Protein AF-A0A1G2DW75-F1 (afdb_monomer_lite)

Structure (mmCIF, N/CA/C/O backbone):
data_AF-A0A1G2DW75-F1
#
_entry.id   AF-A0A1G2DW75-F1
#
loop_
_atom_site.group_PDB
_atom_site.id
_atom_site.type_symbol
_atom_site.label_atom_id
_atom_site.label_alt_id
_atom_site.label_comp_id
_atom_site.label_asym_id
_atom_site.label_entity_id
_atom_site.label_seq_id
_atom_site.pdbx_PDB_ins_code
_atom_site.Cartn_x
_atom_site.Cartn_y
_atom_site.Cartn_z
_atom_site.occupancy
_atom_site.B_iso_or_equiv
_atom_site.auth_seq_id
_atom_site.auth_comp_id
_atom_site.auth_asym_id
_atom_site.auth_atom_id
_atom_site.pdbx_PDB_model_num
ATOM 1 N N . MET A 1 1 ? -30.061 -14.508 18.163 1.00 45.91 1 MET A N 1
ATOM 2 C CA . MET A 1 1 ? -30.793 -14.080 16.946 1.00 45.91 1 MET A CA 1
ATOM 3 C C . MET A 1 1 ? -30.310 -12.732 16.392 1.00 45.91 1 MET A C 1
ATOM 5 O O . MET A 1 1 ? -29.901 -12.692 15.244 1.00 45.91 1 MET A O 1
ATOM 9 N N . ARG A 1 2 ? -30.209 -11.656 17.190 1.00 53.06 2 ARG A N 1
ATOM 10 C CA . ARG A 1 2 ? -29.752 -10.322 16.721 1.00 53.06 2 ARG A CA 1
ATOM 11 C C . ARG A 1 2 ? -28.312 -10.261 16.162 1.00 53.06 2 ARG A C 1
ATOM 13 O O . ARG A 1 2 ? -28.041 -9.505 15.241 1.00 53.06 2 ARG A O 1
ATOM 20 N N . LYS A 1 3 ? -27.403 -11.093 16.691 1.00 50.00 3 LYS A N 1
ATOM 21 C CA . LYS A 1 3 ? -26.018 -11.236 16.192 1.00 50.00 3 LYS A CA 1
ATOM 22 C C . LYS A 1 3 ? -25.940 -11.964 14.844 1.00 50.00 3 LYS A C 1
ATOM 24 O O . LYS A 1 3 ? -25.058 -11.664 14.057 1.00 50.00 3 LYS A O 1
ATOM 29 N N . LEU A 1 4 ? -26.881 -12.877 14.579 1.00 59.84 4 LEU A N 1
ATOM 30 C CA . LEU A 1 4 ? -26.936 -13.641 13.330 1.00 59.84 4 LEU A CA 1
ATOM 31 C C . LEU A 1 4 ? -27.356 -12.733 12.163 1.00 59.84 4 LEU A C 1
ATOM 33 O O . LEU A 1 4 ? -26.739 -12.767 11.108 1.00 59.84 4 LEU A O 1
ATOM 37 N N . LEU A 1 5 ? -28.335 -11.851 12.400 1.00 65.25 5 LEU A N 1
ATOM 38 C CA . LEU A 1 5 ? -28.795 -10.857 11.422 1.00 65.25 5 LEU A CA 1
ATOM 39 C C . LEU A 1 5 ? -27.706 -9.848 11.028 1.00 65.25 5 LEU A C 1
ATOM 41 O O . LEU A 1 5 ? -27.586 -9.517 9.855 1.00 65.25 5 LEU A O 1
ATOM 45 N N . LEU A 1 6 ? -26.881 -9.398 11.982 1.00 66.31 6 LEU A N 1
ATOM 46 C CA . LEU A 1 6 ? -25.761 -8.494 11.690 1.00 66.31 6 LEU A CA 1
ATOM 47 C C . LEU A 1 6 ? -24.651 -9.175 10.882 1.00 66.31 6 LEU A C 1
ATOM 49 O O . LEU A 1 6 ? -24.108 -8.554 9.978 1.00 66.31 6 LEU A O 1
ATOM 53 N N . ILE A 1 7 ? -24.345 -10.444 11.171 1.00 71.50 7 ILE A N 1
ATOM 54 C CA . ILE A 1 7 ? -23.342 -11.217 10.420 1.00 71.50 7 ILE A CA 1
ATOM 55 C C . ILE A 1 7 ? -23.826 -11.478 8.987 1.00 71.50 7 ILE A C 1
ATOM 57 O O . ILE A 1 7 ? -23.048 -11.325 8.051 1.00 71.50 7 ILE A O 1
ATOM 61 N N . ILE A 1 8 ? -25.114 -11.789 8.806 1.00 74.88 8 ILE A N 1
ATOM 62 C CA . ILE A 1 8 ? -25.737 -11.971 7.485 1.00 74.88 8 ILE A CA 1
ATOM 63 C C . ILE A 1 8 ? -25.728 -10.660 6.688 1.00 74.88 8 ILE A C 1
ATOM 65 O O . ILE A 1 8 ? -25.383 -10.666 5.513 1.00 74.88 8 ILE A O 1
ATOM 69 N N . PHE A 1 9 ? -26.031 -9.522 7.319 1.00 75.12 9 PHE A N 1
ATOM 70 C CA . PHE A 1 9 ? -26.004 -8.215 6.656 1.00 75.12 9 PHE A CA 1
ATOM 71 C C . PHE A 1 9 ? -24.584 -7.793 6.238 1.00 75.12 9 PHE A C 1
ATOM 73 O O . PHE A 1 9 ? -24.387 -7.299 5.131 1.00 75.12 9 PHE A O 1
ATOM 80 N N . LEU A 1 10 ? -23.576 -8.054 7.081 1.00 67.44 10 LEU A N 1
ATOM 81 C CA . LEU A 1 10 ? -22.166 -7.794 6.760 1.00 67.44 10 LEU A CA 1
ATOM 82 C C . LEU A 1 10 ? -21.645 -8.722 5.651 1.00 67.44 10 LEU A C 1
ATOM 84 O O . LEU A 1 10 ? -20.900 -8.279 4.783 1.00 67.44 10 LEU A O 1
ATOM 88 N N . SER A 1 11 ? -22.081 -9.984 5.648 1.00 69.81 11 SER A N 1
ATOM 89 C CA . SER A 1 11 ? -21.809 -10.956 4.582 1.00 69.81 11 SER A CA 1
ATOM 90 C C . SER A 1 11 ? -22.472 -10.566 3.258 1.00 69.81 11 SER A C 1
ATOM 92 O O . SER A 1 11 ? -21.835 -10.685 2.215 1.00 69.81 11 SER A O 1
ATOM 94 N N . LEU A 1 12 ? -23.708 -10.062 3.281 1.00 66.38 12 LEU A N 1
ATOM 95 C CA . LEU A 1 12 ? -24.425 -9.595 2.090 1.00 66.38 12 LEU A CA 1
ATOM 96 C C . LEU A 1 12 ? -23.789 -8.332 1.498 1.00 66.38 12 LEU A C 1
ATOM 98 O O . LEU A 1 12 ? -23.673 -8.238 0.278 1.00 66.38 12 LEU A O 1
ATOM 102 N N . LEU A 1 13 ? -23.323 -7.394 2.330 1.00 66.25 13 LEU A N 1
ATOM 103 C CA . LEU A 1 13 ? -22.548 -6.233 1.871 1.00 66.25 13 LEU A CA 1
ATOM 104 C C . LEU A 1 13 ? -21.222 -6.658 1.231 1.00 66.25 13 LEU A C 1
ATOM 106 O O . LEU A 1 13 ? -20.849 -6.142 0.183 1.00 66.25 13 LEU A O 1
ATOM 110 N N . PHE A 1 14 ? -20.551 -7.653 1.812 1.00 65.88 14 PHE A N 1
ATOM 111 C CA . PHE A 1 14 ? -19.324 -8.225 1.260 1.00 65.88 14 PHE A CA 1
ATOM 112 C C . PHE A 1 14 ? -19.564 -8.911 -0.100 1.00 65.88 14 PHE A C 1
ATOM 114 O O . PHE A 1 14 ? -18.785 -8.722 -1.030 1.00 65.88 14 PHE A O 1
ATOM 121 N N . PHE A 1 15 ? -20.679 -9.637 -0.254 1.00 64.38 15 PHE A N 1
ATOM 122 C CA . PHE A 1 15 ? -21.064 -10.314 -1.503 1.00 64.38 15 PHE A CA 1
ATOM 123 C C . PHE A 1 15 ? -21.485 -9.334 -2.617 1.00 64.38 15 PHE A C 1
ATOM 125 O O . PHE A 1 15 ? -21.200 -9.563 -3.794 1.00 64.38 15 PHE A O 1
ATOM 132 N N . ASN A 1 16 ? -22.125 -8.215 -2.255 1.00 57.78 16 ASN A N 1
ATOM 133 C CA . ASN A 1 16 ? -22.496 -7.155 -3.200 1.00 57.78 16 ASN A CA 1
ATOM 134 C C . ASN A 1 16 ? -21.269 -6.378 -3.701 1.00 57.78 16 ASN A C 1
ATOM 136 O O . ASN A 1 16 ? -21.156 -6.133 -4.901 1.00 57.78 16 ASN A O 1
ATOM 140 N N . SER A 1 17 ? -20.307 -6.072 -2.824 1.00 59.22 17 SER A N 1
ATOM 141 C CA . SER A 1 17 ? -19.029 -5.468 -3.230 1.00 59.22 17 SER A CA 1
ATOM 142 C C . SER A 1 17 ? -18.185 -6.410 -4.094 1.00 59.22 17 SER A C 1
ATOM 144 O O . SER A 1 17 ? -17.518 -5.957 -5.020 1.00 59.22 17 SER A O 1
ATOM 146 N N . PHE A 1 18 ? -18.246 -7.721 -3.835 1.00 58.47 18 PHE A N 1
ATOM 147 C CA . PHE A 1 18 ? -17.578 -8.730 -4.661 1.00 58.47 18 PHE A CA 1
ATOM 148 C C . PHE A 1 18 ? -18.178 -8.805 -6.073 1.00 58.47 18 PHE A C 1
ATOM 150 O O . PHE A 1 18 ? -17.444 -8.896 -7.051 1.00 58.47 18 PHE A O 1
ATOM 157 N N . SER A 1 19 ? -19.504 -8.691 -6.193 1.00 54.34 19 SER A N 1
ATOM 158 C CA . SER A 1 19 ? -20.203 -8.764 -7.485 1.00 54.34 19 SER A CA 1
ATOM 159 C C . SER A 1 19 ? -19.961 -7.530 -8.365 1.00 54.34 19 SER A C 1
ATOM 161 O O . SER A 1 19 ? -19.826 -7.663 -9.578 1.00 54.34 19 SER A O 1
ATOM 163 N N . GLY A 1 20 ? -19.846 -6.336 -7.771 1.00 57.41 20 GLY A N 1
ATOM 164 C CA . GLY A 1 20 ? -19.558 -5.100 -8.512 1.00 57.41 20 GLY A CA 1
ATOM 165 C C . GLY A 1 20 ? -18.134 -5.017 -9.080 1.00 57.41 20 GLY A C 1
ATOM 166 O O . GLY A 1 20 ? -17.916 -4.316 -10.063 1.00 57.41 20 GLY A O 1
ATOM 167 N N . LEU A 1 21 ? -17.172 -5.747 -8.500 1.00 49.34 21 LEU A N 1
ATOM 168 C CA . LEU A 1 21 ? -15.753 -5.687 -8.883 1.00 49.34 21 LEU A CA 1
ATOM 169 C C . LEU A 1 21 ? -15.352 -6.718 -9.957 1.00 49.34 21 LEU A C 1
ATOM 171 O O . LEU A 1 21 ? -14.274 -6.612 -10.537 1.00 49.34 21 LEU A O 1
ATOM 175 N N . VAL A 1 22 ? -16.205 -7.710 -10.241 1.00 48.94 22 VAL A N 1
ATOM 176 C CA . VAL A 1 22 ? -15.945 -8.753 -11.256 1.00 48.94 22 VAL A CA 1
ATOM 177 C C . VAL A 1 22 ? -16.168 -8.246 -12.690 1.00 48.94 22 VAL A C 1
ATOM 179 O O . VAL A 1 22 ? -15.621 -8.821 -13.623 1.00 48.94 22 VAL A O 1
ATOM 182 N N . LEU A 1 23 ? -16.906 -7.145 -12.886 1.00 41.19 23 LEU A N 1
ATOM 183 C CA . LEU A 1 23 ? -17.267 -6.634 -14.221 1.00 41.19 23 LEU A CA 1
ATOM 184 C C . LEU A 1 23 ? -16.295 -5.592 -14.810 1.00 41.19 23 LEU A C 1
ATOM 186 O O . LEU A 1 23 ? -16.581 -5.039 -15.866 1.00 41.19 23 LEU A O 1
ATOM 190 N N . ALA A 1 24 ? -15.157 -5.318 -14.168 1.00 44.06 24 ALA A N 1
ATOM 191 C CA . ALA A 1 24 ? -14.170 -4.348 -14.657 1.00 44.06 24 ALA A CA 1
ATOM 192 C C . ALA A 1 24 ? -12.791 -4.990 -14.877 1.00 44.06 24 ALA A C 1
ATOM 194 O O . ALA A 1 24 ? -11.783 -4.540 -14.335 1.00 44.06 24 ALA A O 1
ATOM 195 N N . GLN A 1 25 ? -12.743 -6.081 -15.638 1.00 41.97 25 GLN A N 1
ATOM 196 C CA . GLN A 1 25 ? -11.503 -6.543 -16.253 1.00 41.97 25 GLN A CA 1
ATOM 197 C C . GLN A 1 25 ? -11.720 -6.486 -17.760 1.00 41.97 25 GLN A C 1
ATOM 199 O O . GLN A 1 25 ? -12.279 -7.402 -18.350 1.00 41.97 25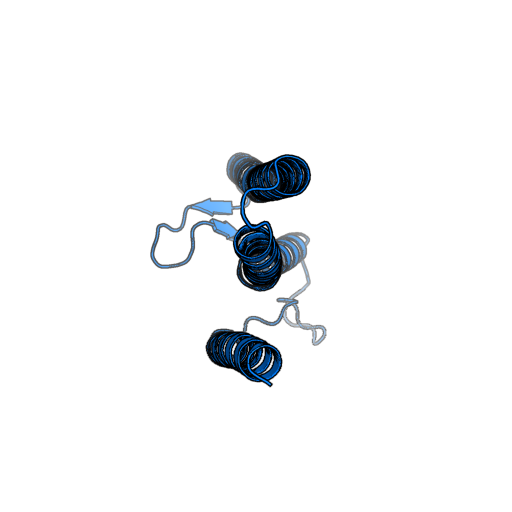 GLN A O 1
ATOM 204 N N . GLU A 1 26 ? -11.365 -5.346 -18.350 1.00 45.12 26 GLU A N 1
ATOM 205 C CA . GLU A 1 26 ? -11.159 -5.278 -19.789 1.00 45.12 26 GLU A CA 1
ATOM 206 C C . GLU A 1 26 ? -10.017 -6.251 -20.113 1.00 45.12 26 GLU A C 1
ATOM 208 O O . GLU A 1 26 ? -8.985 -6.252 -19.437 1.00 45.12 26 GLU A O 1
ATOM 213 N N . ASP A 1 27 ? -10.262 -7.144 -21.068 1.00 42.81 27 ASP A N 1
ATOM 214 C CA . ASP A 1 27 ? -9.400 -8.248 -21.486 1.00 42.81 27 ASP A CA 1
ATOM 215 C C . ASP A 1 27 ? -8.002 -7.783 -21.933 1.00 42.81 27 ASP A C 1
ATOM 217 O O . ASP A 1 27 ? -7.674 -7.690 -23.116 1.00 42.81 27 ASP A O 1
ATOM 221 N N . ARG A 1 28 ? -7.113 -7.561 -20.971 1.00 47.12 28 ARG A N 1
ATOM 222 C CA . ARG A 1 28 ? -5.691 -7.857 -21.123 1.00 47.12 28 ARG A CA 1
ATOM 223 C C . ARG A 1 28 ? -5.445 -9.028 -20.183 1.00 47.12 28 ARG A C 1
ATOM 225 O O . ARG A 1 28 ? -5.464 -8.863 -18.964 1.00 47.12 28 ARG A O 1
ATOM 232 N N . GLY A 1 29 ? -5.353 -10.240 -20.732 1.00 55.66 29 GLY A N 1
ATOM 233 C CA . GLY A 1 29 ? -5.065 -11.438 -19.942 1.00 55.66 29 GLY A CA 1
ATOM 234 C C . GLY A 1 29 ? -3.858 -11.205 -19.029 1.00 55.66 29 GLY A C 1
ATOM 235 O O . GLY A 1 29 ? -2.973 -10.426 -19.375 1.00 55.66 29 GLY A O 1
ATOM 236 N N . LEU A 1 30 ? -3.822 -11.873 -17.865 1.00 53.09 30 LEU A N 1
ATOM 237 C CA . LEU A 1 30 ? -2.731 -11.715 -16.889 1.00 53.09 30 LEU A CA 1
ATOM 238 C C . LEU A 1 30 ? -1.361 -11.808 -17.572 1.00 53.09 30 LEU A C 1
ATOM 240 O O . LEU A 1 30 ? -0.461 -11.059 -17.217 1.00 53.09 30 LEU A O 1
ATOM 244 N N . VAL A 1 31 ? -1.235 -12.659 -18.592 1.00 54.28 31 VAL A N 1
ATOM 245 C CA . VAL A 1 31 ? -0.048 -12.732 -19.437 1.00 54.28 31 VAL A CA 1
ATOM 246 C C . VAL A 1 31 ? -0.330 -12.053 -20.789 1.00 54.28 31 VAL A C 1
ATOM 248 O O . VAL A 1 31 ? -1.190 -12.539 -21.523 1.00 54.28 31 VAL A O 1
ATOM 251 N N . PRO A 1 32 ? 0.385 -10.974 -21.158 1.00 60.06 32 PRO A N 1
ATOM 252 C CA . PRO A 1 32 ? 0.207 -10.294 -22.444 1.00 60.06 32 PRO A CA 1
ATOM 253 C C . PRO A 1 32 ? 0.907 -11.001 -23.621 1.00 60.06 32 PRO A C 1
ATOM 255 O O . PRO A 1 32 ? 1.101 -10.390 -24.668 1.00 60.06 32 PRO A O 1
ATOM 258 N N . CYS A 1 33 ? 1.284 -12.278 -23.485 1.00 60.22 33 CYS A N 1
ATOM 259 C CA . CYS A 1 33 ? 1.966 -13.018 -24.541 1.00 60.22 33 CYS A CA 1
ATOM 260 C C . CYS A 1 33 ? 1.178 -14.239 -25.021 1.00 60.22 33 CYS A C 1
ATOM 262 O O . CYS A 1 33 ? 0.597 -14.989 -24.236 1.00 60.22 33 CYS A O 1
ATOM 264 N N . ASP A 1 34 ? 1.191 -14.432 -26.338 1.00 56.59 34 ASP A N 1
ATOM 265 C CA . ASP A 1 34 ? 0.601 -15.583 -27.000 1.00 56.59 34 ASP A CA 1
ATOM 266 C C . ASP A 1 34 ? 1.699 -16.585 -27.389 1.00 56.59 34 ASP A C 1
ATOM 268 O O . ASP A 1 34 ? 2.712 -16.232 -27.995 1.00 56.59 34 ASP A O 1
ATOM 272 N N . LEU A 1 35 ? 1.491 -17.857 -27.051 1.00 57.41 35 LEU A N 1
ATOM 273 C CA . LEU A 1 35 ? 2.387 -18.958 -27.408 1.00 57.41 35 LEU A CA 1
ATOM 274 C C . LEU A 1 35 ? 2.255 -19.367 -28.889 1.00 57.41 35 LEU A C 1
ATOM 276 O O . LEU A 1 35 ? 3.005 -20.237 -29.333 1.00 57.41 35 LEU A O 1
ATOM 280 N N . THR A 1 36 ? 1.332 -18.770 -29.659 1.00 55.19 36 THR A N 1
ATOM 281 C CA . THR A 1 36 ? 1.088 -19.128 -31.071 1.00 55.19 36 THR A CA 1
ATOM 282 C C . THR A 1 36 ? 1.982 -18.431 -32.108 1.00 55.19 36 THR A C 1
ATOM 284 O O . THR A 1 36 ? 1.893 -18.742 -33.294 1.00 55.19 36 THR A O 1
ATOM 287 N N . GLY A 1 37 ? 2.959 -17.617 -31.688 1.00 53.06 37 GLY A N 1
ATOM 288 C CA . GLY A 1 37 ? 4.148 -17.337 -32.509 1.00 53.06 37 GLY A CA 1
ATOM 289 C C . GLY A 1 37 ? 4.196 -16.016 -33.287 1.00 53.06 37 GLY A C 1
ATOM 290 O O . GLY A 1 37 ? 5.155 -15.831 -34.036 1.00 53.06 37 GLY A O 1
ATOM 291 N N . GLU A 1 38 ? 3.263 -15.079 -33.086 1.00 57.28 38 GLU A N 1
ATOM 292 C CA . GLU A 1 38 ? 3.370 -13.718 -33.656 1.00 57.28 38 GLU A CA 1
ATOM 293 C C . GLU A 1 38 ? 4.066 -12.696 -32.732 1.00 57.28 38 GLU A C 1
ATOM 295 O O . GLU A 1 38 ? 4.710 -11.776 -33.231 1.00 57.28 38 GLU A O 1
ATOM 300 N N . TYR A 1 39 ? 4.047 -12.886 -31.405 1.00 58.62 39 TYR A N 1
ATOM 301 C CA . TYR A 1 39 ? 4.743 -12.027 -30.432 1.00 58.62 39 TYR A CA 1
ATOM 302 C C . TYR A 1 39 ? 5.747 -12.838 -29.606 1.00 58.62 39 TYR A C 1
ATOM 304 O O . TYR A 1 39 ? 5.378 -13.722 -28.834 1.00 58.62 39 TYR A O 1
ATOM 312 N N . ARG A 1 40 ? 7.046 -12.550 -29.754 1.00 54.75 40 ARG A N 1
ATOM 313 C CA . ARG A 1 40 ? 8.073 -13.126 -28.874 1.00 54.75 40 ARG A CA 1
ATOM 314 C C . ARG A 1 40 ? 8.047 -12.391 -27.541 1.00 54.75 40 ARG A C 1
ATOM 316 O O . ARG A 1 40 ? 8.326 -11.196 -27.519 1.00 54.75 40 ARG A O 1
ATOM 323 N N . CYS A 1 41 ? 7.780 -13.121 -26.456 1.00 59.28 41 CYS A N 1
ATOM 324 C CA . CYS A 1 41 ? 7.854 -12.594 -25.094 1.00 59.28 41 CYS A CA 1
ATOM 325 C C . CYS A 1 41 ? 9.223 -11.948 -24.882 1.00 59.28 41 CYS A C 1
ATOM 327 O O . CYS A 1 41 ? 10.245 -12.642 -24.836 1.00 59.28 41 CYS A O 1
ATOM 329 N N . THR A 1 42 ? 9.249 -10.628 -24.764 1.00 62.56 42 THR A N 1
ATOM 330 C CA . THR A 1 42 ? 10.464 -9.911 -24.375 1.00 62.56 42 THR A CA 1
ATOM 331 C C . THR A 1 42 ? 10.437 -9.734 -22.858 1.00 62.56 42 THR A C 1
ATOM 333 O O . THR A 1 42 ? 9.381 -9.827 -22.235 1.00 62.56 42 THR A O 1
ATOM 336 N N . PHE A 1 43 ? 11.584 -9.473 -22.220 1.00 64.12 43 PHE A N 1
ATOM 337 C CA . PHE A 1 43 ? 11.639 -9.198 -20.774 1.00 64.12 43 PHE A CA 1
ATOM 338 C C . PHE A 1 43 ? 10.646 -8.108 -20.324 1.00 64.12 43 PHE A C 1
ATOM 340 O O . PHE A 1 43 ? 10.243 -8.098 -19.168 1.00 64.12 43 PHE A O 1
ATOM 347 N N . CYS A 1 44 ? 10.214 -7.239 -21.239 1.00 69.75 44 CYS A N 1
ATOM 348 C CA . CYS A 1 44 ? 9.248 -6.175 -21.002 1.00 69.75 44 CYS A CA 1
ATOM 349 C C . CYS A 1 44 ? 7.826 -6.684 -20.672 1.00 69.75 44 CYS A C 1
ATOM 351 O O . CYS A 1 44 ? 7.210 -6.202 -19.725 1.00 69.75 44 CYS A O 1
ATOM 353 N N . ASP A 1 45 ? 7.349 -7.742 -21.337 1.00 69.38 45 ASP A N 1
ATOM 354 C CA . ASP A 1 45 ? 6.026 -8.343 -21.078 1.00 69.38 45 ASP A CA 1
ATOM 355 C C . ASP A 1 45 ? 5.935 -8.986 -19.687 1.00 69.38 45 ASP A C 1
ATOM 357 O O . ASP A 1 45 ? 4.868 -9.054 -19.073 1.00 69.38 45 ASP A O 1
ATOM 361 N N . LEU A 1 46 ? 7.078 -9.434 -19.157 1.00 70.44 46 LEU A N 1
ATOM 362 C CA . LEU A 1 46 ? 7.180 -9.969 -17.802 1.00 70.44 46 LEU A CA 1
ATOM 363 C C . LEU A 1 46 ? 7.008 -8.868 -16.742 1.00 70.44 46 LEU A C 1
ATOM 365 O O . LEU A 1 46 ? 6.418 -9.118 -15.691 1.00 70.44 46 LEU A O 1
ATOM 369 N N . PHE A 1 47 ? 7.476 -7.647 -17.020 1.00 71.31 47 PHE A N 1
ATOM 370 C CA . PHE A 1 47 ? 7.241 -6.498 -16.144 1.00 71.31 47 PHE A CA 1
ATOM 371 C C . PHE A 1 47 ? 5.781 -6.038 -16.195 1.00 71.31 47 PHE A C 1
ATOM 373 O O . PHE A 1 47 ? 5.223 -5.732 -15.146 1.00 71.31 47 PHE A O 1
ATOM 380 N N . VAL A 1 48 ? 5.138 -6.083 -17.367 1.00 73.44 48 VAL A N 1
ATOM 381 C CA . VAL A 1 48 ? 3.695 -5.807 -17.511 1.00 73.44 48 VAL A CA 1
ATOM 382 C C . VAL A 1 48 ? 2.854 -6.820 -16.726 1.00 73.44 48 VAL A C 1
ATOM 384 O O . VAL A 1 48 ? 1.943 -6.438 -15.996 1.00 73.44 48 VAL A O 1
ATOM 387 N N . LEU A 1 49 ? 3.185 -8.115 -16.804 1.00 70.56 49 LEU A N 1
ATOM 388 C CA . LEU A 1 49 ? 2.558 -9.154 -15.975 1.00 70.56 49 LEU A C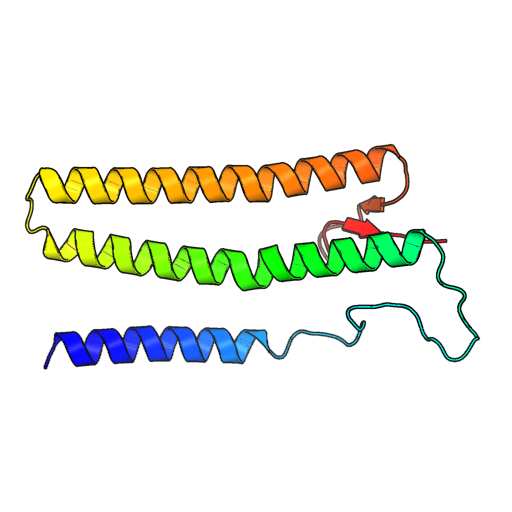A 1
ATOM 389 C C . LEU A 1 49 ? 2.704 -8.838 -14.479 1.00 70.56 49 LEU A C 1
ATOM 391 O O . LEU A 1 49 ? 1.746 -8.979 -13.720 1.00 70.56 49 LEU A O 1
ATOM 395 N N . PHE A 1 50 ? 3.896 -8.424 -14.045 1.00 75.38 50 PHE A N 1
ATOM 396 C CA . PHE A 1 50 ? 4.146 -8.099 -12.643 1.00 75.38 50 PHE A CA 1
ATOM 397 C C . PHE A 1 50 ? 3.321 -6.895 -12.176 1.00 75.38 50 PHE A C 1
ATOM 399 O O . PHE A 1 50 ? 2.722 -6.956 -11.105 1.00 75.38 50 PHE A O 1
ATOM 406 N N . ASP A 1 51 ? 3.238 -5.844 -12.987 1.00 76.06 51 ASP A N 1
ATOM 407 C CA . ASP A 1 51 ? 2.444 -4.647 -12.697 1.00 76.06 51 ASP A CA 1
ATOM 408 C C . ASP A 1 51 ? 0.952 -4.980 -12.575 1.00 76.06 51 ASP A C 1
ATOM 410 O O . ASP A 1 51 ? 0.332 -4.695 -11.553 1.00 76.06 51 ASP A O 1
ATOM 414 N N . ASN A 1 52 ? 0.416 -5.757 -13.521 1.00 74.75 52 ASN A N 1
ATOM 415 C CA . ASN A 1 52 ? -0.962 -6.252 -13.473 1.00 74.75 52 ASN A CA 1
ATOM 416 C C . ASN A 1 52 ? -1.250 -7.096 -12.220 1.00 74.75 52 ASN A C 1
ATOM 418 O O . ASN A 1 52 ? -2.329 -7.003 -11.629 1.00 74.75 52 ASN A O 1
ATOM 422 N N . ILE A 1 53 ? -0.301 -7.938 -11.797 1.00 78.31 53 ILE A N 1
ATOM 423 C CA . ILE A 1 53 ? -0.426 -8.727 -10.564 1.00 78.31 53 ILE A CA 1
ATOM 424 C C . ILE A 1 53 ? -0.464 -7.801 -9.347 1.00 78.31 53 ILE A C 1
ATOM 426 O O . ILE A 1 53 ? -1.310 -7.975 -8.466 1.00 78.31 53 ILE A O 1
ATOM 430 N N . VAL A 1 54 ? 0.444 -6.830 -9.284 1.00 80.81 54 VAL A N 1
ATOM 431 C CA . VAL A 1 54 ? 0.536 -5.885 -8.171 1.00 80.81 54 VAL A CA 1
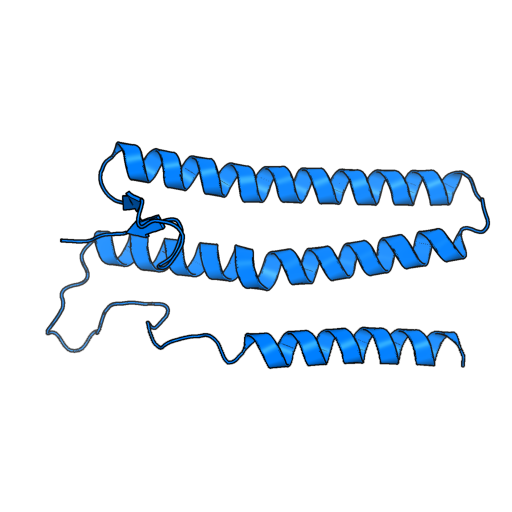ATOM 432 C C . VAL A 1 54 ? -0.721 -5.020 -8.086 1.00 80.81 54 VAL A C 1
ATOM 434 O O . VAL A 1 54 ? -1.282 -4.890 -6.997 1.00 80.81 54 VAL A O 1
ATOM 437 N N . ASP A 1 55 ? -1.237 -4.534 -9.211 1.00 78.06 55 ASP A N 1
ATOM 438 C CA . ASP A 1 55 ? -2.494 -3.791 -9.281 1.00 78.06 55 ASP A CA 1
ATOM 439 C C . ASP A 1 55 ? -3.690 -4.649 -8.873 1.00 78.06 55 ASP A C 1
ATOM 441 O O . ASP A 1 55 ? -4.545 -4.205 -8.105 1.00 78.06 55 ASP A O 1
ATOM 445 N N . PHE A 1 56 ? -3.734 -5.918 -9.282 1.00 76.00 56 PHE A N 1
ATOM 446 C CA . PHE A 1 56 ? -4.760 -6.850 -8.819 1.00 76.00 56 PHE A CA 1
ATOM 447 C C . PHE A 1 56 ? -4.708 -7.044 -7.295 1.00 76.00 56 PHE A C 1
ATOM 449 O O . PHE A 1 56 ? -5.739 -7.007 -6.616 1.00 76.00 56 PHE A O 1
ATOM 456 N N . LEU A 1 57 ? -3.513 -7.223 -6.727 1.00 80.44 57 LEU A N 1
ATOM 457 C CA . LEU A 1 57 ? -3.313 -7.352 -5.282 1.00 80.44 57 LEU A CA 1
ATOM 458 C C . LEU A 1 57 ? -3.743 -6.080 -4.538 1.00 80.44 57 LEU A C 1
ATOM 460 O O . LEU A 1 57 ? -4.477 -6.169 -3.548 1.00 80.44 57 LEU A O 1
ATOM 464 N N . LEU A 1 58 ? -3.330 -4.909 -5.017 1.00 80.12 58 LEU A N 1
ATOM 465 C CA . LEU A 1 58 ? -3.599 -3.620 -4.382 1.00 80.12 58 LEU A CA 1
ATOM 466 C C . LEU A 1 58 ? -5.055 -3.187 -4.505 1.00 80.12 58 LEU A C 1
ATOM 468 O O . LEU A 1 58 ? -5.625 -2.718 -3.525 1.00 80.12 58 LEU A O 1
ATOM 472 N N . LEU A 1 59 ? -5.670 -3.356 -5.673 1.00 74.38 59 LEU A N 1
ATOM 473 C CA . LEU A 1 59 ? -7.027 -2.880 -5.937 1.00 74.38 59 LEU A CA 1
ATOM 474 C C . LEU A 1 59 ? -8.100 -3.891 -5.526 1.00 74.38 59 LEU A C 1
ATOM 476 O O . LEU A 1 59 ? -9.223 -3.484 -5.230 1.00 74.38 59 LEU A O 1
ATOM 480 N N . ARG A 1 60 ? -7.786 -5.196 -5.468 1.00 71.62 60 ARG A N 1
ATOM 481 C CA . ARG A 1 60 ? -8.769 -6.232 -5.099 1.00 71.62 60 ARG A CA 1
ATOM 482 C C . ARG A 1 60 ? -8.512 -6.865 -3.737 1.00 71.62 60 ARG A C 1
ATOM 484 O O . ARG A 1 60 ? -9.435 -6.940 -2.932 1.00 71.62 60 ARG A O 1
ATOM 491 N N . ILE A 1 61 ? -7.296 -7.323 -3.443 1.00 79.38 61 ILE A N 1
ATOM 492 C CA . ILE A 1 61 ? -7.041 -8.127 -2.231 1.00 79.38 61 ILE A CA 1
ATOM 493 C C . ILE A 1 61 ? -6.899 -7.247 -0.984 1.00 79.38 61 ILE A C 1
ATOM 495 O O . ILE A 1 61 ? -7.573 -7.476 0.024 1.00 79.38 61 ILE A O 1
ATOM 499 N N . ILE A 1 62 ? -6.039 -6.231 -1.046 1.00 83.69 62 ILE A N 1
ATOM 500 C CA . ILE A 1 62 ? -5.727 -5.343 0.082 1.00 83.69 62 ILE A CA 1
ATOM 501 C C . ILE A 1 62 ? -6.973 -4.640 0.654 1.00 83.69 62 ILE A C 1
ATOM 503 O O . ILE A 1 62 ? -7.168 -4.712 1.874 1.00 83.69 62 ILE A O 1
ATOM 507 N N . PRO A 1 63 ? -7.845 -3.984 -0.141 1.00 80.12 63 PRO A N 1
ATOM 508 C CA . PRO A 1 63 ? -9.017 -3.292 0.395 1.00 80.12 63 PRO A CA 1
ATOM 509 C C . PRO A 1 63 ? -10.018 -4.258 1.026 1.00 80.12 63 PRO A C 1
ATOM 511 O O . PRO A 1 63 ? -10.576 -3.958 2.081 1.00 80.12 63 PRO A O 1
ATOM 514 N N . VAL A 1 64 ? -10.194 -5.446 0.444 1.00 80.94 64 VAL A N 1
ATOM 515 C CA . VAL A 1 64 ? -11.088 -6.482 0.975 1.00 80.94 64 VAL A CA 1
ATOM 516 C C . VAL A 1 64 ? -10.586 -7.002 2.324 1.00 80.94 64 VAL A C 1
ATOM 518 O O . VAL A 1 64 ? -11.357 -7.090 3.285 1.00 80.94 64 VAL A O 1
ATOM 521 N N . LEU A 1 65 ? -9.285 -7.285 2.435 1.00 83.69 65 LEU A N 1
ATOM 522 C CA . LEU A 1 65 ? -8.671 -7.740 3.683 1.00 83.69 65 LEU A CA 1
ATOM 523 C C . LEU A 1 65 ? -8.732 -6.659 4.770 1.00 83.69 65 LEU A C 1
ATOM 525 O O . LEU A 1 65 ? -9.085 -6.935 5.918 1.00 83.69 65 LEU A O 1
ATOM 529 N N . THR A 1 66 ? -8.436 -5.416 4.391 1.00 83.06 66 THR A N 1
ATOM 530 C CA . THR A 1 66 ? -8.471 -4.256 5.287 1.00 83.06 66 THR A CA 1
ATOM 531 C C . THR A 1 66 ? -9.882 -4.020 5.818 1.00 83.06 66 THR A C 1
ATOM 533 O O . THR A 1 66 ? -10.067 -3.870 7.026 1.00 83.06 66 THR A O 1
ATOM 536 N N . ALA A 1 67 ? -10.894 -4.050 4.947 1.00 83.62 67 ALA A N 1
ATOM 537 C CA . ALA A 1 67 ? -12.291 -3.895 5.340 1.00 83.62 67 ALA A CA 1
ATOM 538 C C . ALA A 1 67 ? -12.730 -4.983 6.333 1.00 83.62 67 ALA A C 1
ATOM 540 O O . ALA A 1 67 ? -13.396 -4.678 7.325 1.00 83.62 67 ALA A O 1
ATOM 541 N N . LEU A 1 68 ? -12.307 -6.235 6.123 1.00 84.44 68 LEU A N 1
ATOM 542 C CA . LEU A 1 68 ? -12.604 -7.341 7.034 1.00 84.44 68 LEU A CA 1
ATOM 543 C C . LEU A 1 68 ? -11.970 -7.128 8.418 1.00 84.44 68 LEU A C 1
ATOM 545 O O . LEU A 1 68 ? -12.645 -7.267 9.440 1.00 84.44 68 LEU A O 1
ATOM 549 N N . MET A 1 69 ? -10.690 -6.750 8.467 1.00 83.56 69 MET A N 1
ATOM 550 C CA . MET A 1 69 ? -9.989 -6.488 9.729 1.00 83.56 69 MET A CA 1
ATOM 551 C C . MET A 1 69 ? -10.590 -5.302 10.493 1.00 83.56 69 MET A C 1
ATOM 553 O O . MET A 1 69 ? -10.778 -5.385 11.709 1.00 83.56 69 MET A O 1
ATOM 557 N N . ILE A 1 70 ? -10.958 -4.227 9.789 1.00 86.56 70 ILE A N 1
ATOM 558 C CA . ILE A 1 70 ? -11.631 -3.062 10.377 1.00 86.56 70 ILE A CA 1
ATOM 559 C C . ILE A 1 70 ? -13.015 -3.442 10.909 1.00 86.56 70 ILE A C 1
ATOM 561 O O . ILE A 1 70 ? -13.373 -3.024 12.009 1.00 86.56 70 ILE A O 1
ATOM 565 N N . ALA A 1 71 ? -13.783 -4.262 10.189 1.00 86.06 71 ALA A N 1
ATOM 566 C CA . ALA A 1 71 ? -15.094 -4.718 10.647 1.00 86.06 71 ALA A CA 1
ATOM 567 C C . ALA A 1 71 ? -14.999 -5.547 11.939 1.00 86.06 71 ALA A C 1
ATOM 569 O O . ALA A 1 71 ? -15.760 -5.318 12.883 1.00 86.06 71 ALA A O 1
ATOM 5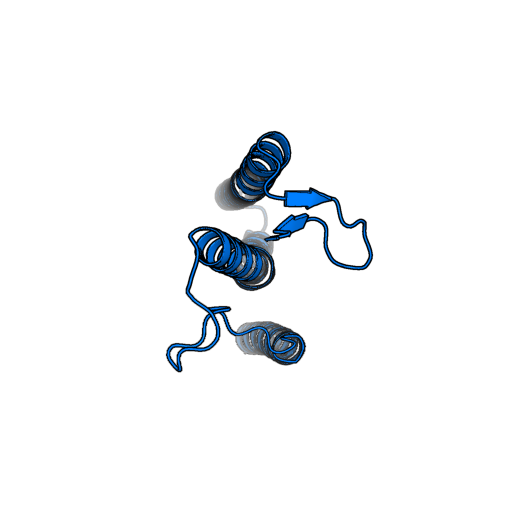70 N N . VAL A 1 72 ? -14.034 -6.470 12.022 1.00 84.44 72 VAL A N 1
ATOM 571 C CA . VAL A 1 72 ? -13.784 -7.262 13.239 1.00 84.44 72 VAL A CA 1
ATOM 572 C C . VAL A 1 72 ? -13.324 -6.365 14.393 1.00 84.44 72 VAL A C 1
ATOM 574 O O . VAL A 1 72 ? -13.831 -6.493 15.511 1.00 84.44 72 VAL A O 1
ATOM 577 N N . GLY A 1 73 ? -12.420 -5.418 14.127 1.00 84.62 73 GLY A N 1
ATOM 578 C CA . GLY A 1 73 ? -11.951 -4.439 15.110 1.00 84.62 73 GLY A CA 1
ATOM 579 C C . GLY A 1 73 ? -13.071 -3.536 15.631 1.00 84.62 73 GLY A C 1
A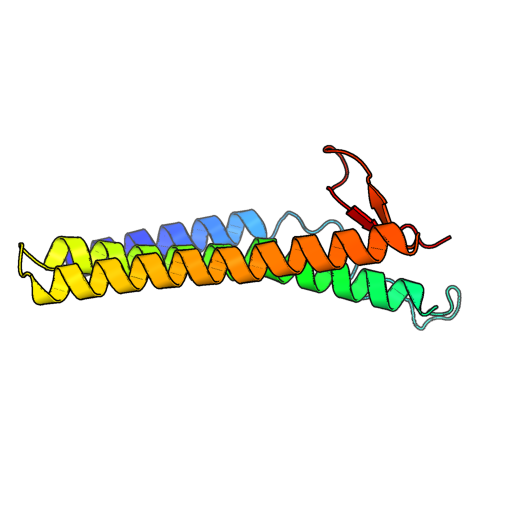TOM 580 O O . GLY A 1 73 ? -13.218 -3.364 16.841 1.00 84.62 73 GLY A O 1
ATOM 581 N N . GLY A 1 74 ? -13.919 -3.025 14.737 1.00 85.06 74 GLY A N 1
ATOM 582 C CA . GLY A 1 74 ? -15.085 -2.208 15.072 1.00 85.06 74 GLY A CA 1
ATOM 583 C C . GLY A 1 74 ? -16.126 -2.980 15.882 1.00 85.06 74 GLY A C 1
ATOM 584 O O . GLY A 1 74 ? -16.667 -2.467 16.862 1.00 85.06 74 GLY A O 1
ATOM 585 N N . PHE A 1 75 ? -16.356 -4.251 15.558 1.00 83.81 75 PHE A N 1
ATOM 586 C CA . PHE A 1 75 ? -17.251 -5.098 16.341 1.00 83.81 75 PHE A CA 1
ATOM 587 C C . PHE A 1 75 ? -16.708 -5.371 17.752 1.00 83.81 75 PHE A C 1
ATOM 589 O O . PHE A 1 75 ? -17.445 -5.272 18.738 1.00 83.81 75 PHE A O 1
ATOM 596 N N . MET A 1 76 ? -15.406 -5.651 17.871 1.00 82.75 76 MET A N 1
ATOM 597 C CA . MET A 1 76 ? -14.739 -5.825 19.164 1.00 82.75 76 MET A CA 1
ATOM 598 C C . MET A 1 76 ? -14.764 -4.531 19.996 1.00 82.75 76 MET A C 1
ATOM 600 O O . MET A 1 76 ? -14.952 -4.587 21.215 1.00 82.75 76 MET A O 1
ATOM 604 N N . TYR A 1 77 ? -14.666 -3.367 19.350 1.00 84.56 77 TYR A N 1
ATOM 605 C CA . TYR A 1 77 ? -14.799 -2.063 19.999 1.00 84.56 77 TYR A CA 1
ATOM 606 C C . TYR A 1 77 ? -16.183 -1.871 20.633 1.00 84.56 77 TYR A C 1
ATOM 608 O O . TYR A 1 77 ? -16.281 -1.554 21.817 1.00 84.56 77 TYR A O 1
ATOM 616 N N . VAL A 1 78 ? -17.261 -2.149 19.892 1.00 85.50 78 VAL A N 1
ATOM 617 C CA . VAL A 1 78 ? -18.641 -1.987 20.388 1.00 85.50 78 VAL A CA 1
ATOM 618 C C . VAL A 1 78 ? -18.954 -2.952 21.540 1.00 85.50 78 VAL A C 1
ATOM 620 O O . VAL A 1 78 ? -19.634 -2.586 22.500 1.00 85.50 78 VAL A O 1
ATOM 623 N N . ILE A 1 79 ? -18.436 -4.185 21.498 1.00 83.12 79 ILE A N 1
ATOM 624 C CA . ILE A 1 79 ? -18.669 -5.192 22.552 1.00 83.12 79 ILE A CA 1
ATOM 625 C C . ILE A 1 79 ? -17.869 -4.908 23.826 1.00 83.12 79 ILE A C 1
ATOM 627 O O . ILE A 1 79 ? -18.264 -5.352 24.905 1.00 83.12 79 ILE A O 1
ATOM 631 N N . SER A 1 80 ? -16.782 -4.145 23.733 1.00 78.56 80 SER A N 1
ATOM 632 C CA . SER A 1 80 ? -15.864 -3.897 24.846 1.00 78.56 80 SER A CA 1
ATOM 633 C C . SER A 1 80 ? -16.504 -3.236 26.068 1.00 78.56 80 SER A C 1
ATOM 635 O O . SER A 1 80 ? -15.947 -3.351 27.156 1.00 78.56 80 SER A O 1
ATOM 637 N N . ARG A 1 81 ? -17.659 -2.562 25.925 1.00 77.44 81 ARG A N 1
ATOM 638 C CA . ARG A 1 81 ? -18.387 -1.879 27.019 1.00 77.44 81 ARG A CA 1
ATOM 639 C C . ARG A 1 81 ? -17.476 -1.047 27.946 1.00 77.44 81 ARG A C 1
ATOM 641 O O . ARG A 1 81 ? -17.708 -0.989 29.147 1.00 77.44 81 ARG A O 1
ATOM 648 N N . GLY A 1 82 ? -16.418 -0.440 27.402 1.00 73.25 82 GLY A N 1
ATOM 649 C CA . GLY A 1 82 ? -15.480 0.392 28.165 1.00 73.25 82 GLY A CA 1
ATOM 650 C C . GLY A 1 82 ? -14.397 -0.351 28.959 1.00 73.25 82 GLY A C 1
ATOM 651 O O . GLY A 1 82 ? -13.691 0.287 29.733 1.00 73.25 82 GLY A O 1
ATOM 652 N N . LYS A 1 83 ? -14.214 -1.668 28.781 1.00 82.88 83 LYS A N 1
ATOM 653 C CA . LYS A 1 83 ? -13.078 -2.377 29.392 1.00 82.88 83 LYS A CA 1
ATOM 654 C C . LYS A 1 83 ? -11.752 -1.873 28.792 1.00 82.88 83 LYS A C 1
ATOM 656 O O . LYS A 1 83 ? -11.595 -1.902 27.571 1.00 82.88 83 LYS A O 1
ATOM 661 N N . PRO A 1 84 ? -10.776 -1.445 29.612 1.00 81.25 84 PRO A N 1
ATOM 662 C CA . PRO A 1 84 ? -9.536 -0.847 29.113 1.00 81.25 84 PRO A CA 1
ATOM 663 C C . PRO A 1 84 ? -8.667 -1.841 28.328 1.00 81.25 84 PRO A C 1
ATOM 665 O O . PRO A 1 84 ? -8.024 -1.459 27.353 1.00 81.25 84 PRO A O 1
ATOM 668 N N . GLU A 1 85 ? -8.699 -3.121 28.703 1.00 84.31 85 GLU A N 1
ATOM 669 C CA . GLU A 1 85 ? -7.925 -4.195 28.066 1.00 84.31 85 GLU A CA 1
ATOM 670 C C . GLU A 1 85 ? -8.336 -4.445 26.607 1.00 84.31 85 GLU A C 1
ATOM 672 O O . GLU A 1 85 ? -7.505 -4.642 25.724 1.00 84.31 85 GLU A O 1
ATOM 677 N N . THR A 1 86 ? -9.632 -4.407 26.316 1.00 82.00 86 THR A N 1
ATOM 678 C CA . THR A 1 86 ? -10.119 -4.631 24.954 1.00 82.00 86 THR A CA 1
ATOM 679 C C . THR A 1 86 ? -10.005 -3.365 24.104 1.00 82.00 86 THR A C 1
ATOM 681 O O . THR A 1 86 ? -9.786 -3.458 22.898 1.00 82.00 86 THR A O 1
ATOM 684 N N . LEU A 1 87 ? -10.058 -2.177 24.718 1.00 84.81 87 LEU A N 1
ATOM 685 C CA . LEU A 1 87 ? -9.786 -0.910 24.034 1.00 84.81 87 LEU A CA 1
ATOM 686 C C . LEU A 1 87 ? -8.322 -0.776 23.600 1.00 84.81 87 LEU A C 1
ATOM 688 O O . LEU A 1 87 ? -8.067 -0.318 22.485 1.00 84.81 87 LEU A O 1
ATOM 692 N N . SER A 1 88 ? -7.362 -1.180 24.438 1.00 86.19 88 SER A N 1
ATOM 693 C CA . SER A 1 88 ? -5.944 -1.169 24.056 1.00 86.19 88 SER A CA 1
ATOM 694 C C . SER A 1 88 ? -5.672 -2.136 22.903 1.00 86.19 88 SER A C 1
ATOM 696 O O . SER A 1 88 ? -4.974 -1.774 21.957 1.00 86.19 88 SER A O 1
ATOM 698 N N . ARG A 1 89 ? -6.307 -3.315 22.921 1.00 86.00 89 ARG A N 1
ATOM 699 C CA . ARG A 1 89 ? -6.215 -4.313 21.847 1.00 86.00 89 ARG A CA 1
ATOM 700 C C . ARG A 1 89 ? -6.803 -3.834 20.520 1.00 86.00 89 ARG A C 1
ATOM 702 O O . ARG A 1 89 ? -6.240 -4.107 19.466 1.00 86.00 89 ARG A O 1
ATOM 709 N N . VAL A 1 90 ? -7.924 -3.117 20.550 1.00 86.12 90 VAL A N 1
ATOM 710 C CA . VAL A 1 90 ? -8.509 -2.535 19.333 1.00 86.12 90 VAL A CA 1
ATOM 711 C C . VAL A 1 90 ? -7.616 -1.424 18.778 1.00 86.12 90 VAL A C 1
ATOM 713 O O . VAL A 1 90 ? -7.391 -1.373 17.572 1.00 86.12 90 VAL A O 1
ATOM 716 N N . LYS A 1 91 ? -7.068 -0.555 19.637 1.00 87.44 91 LYS A N 1
ATOM 717 C CA . LYS A 1 91 ? -6.140 0.497 19.199 1.00 87.44 91 LYS A CA 1
ATOM 718 C C . LYS A 1 91 ? -4.895 -0.087 18.536 1.00 87.44 91 LYS A C 1
ATOM 720 O O . LYS A 1 91 ? -4.542 0.365 17.454 1.00 87.44 91 LYS A O 1
ATOM 725 N N . SER A 1 92 ? -4.271 -1.103 19.135 1.00 88.50 92 SER A N 1
ATOM 726 C CA . SER A 1 92 ? -3.104 -1.751 18.526 1.00 88.50 92 SER A CA 1
ATOM 727 C C . SER A 1 92 ? -3.447 -2.437 17.204 1.00 88.50 92 SER A C 1
ATOM 729 O O . SER A 1 92 ? -2.669 -2.344 16.260 1.00 88.50 92 SER A O 1
ATOM 731 N N . LEU A 1 93 ? -4.635 -3.042 17.085 1.00 89.25 93 LEU A N 1
ATOM 732 C CA . LEU A 1 93 ? -5.114 -3.603 15.821 1.00 89.25 93 LEU A CA 1
ATOM 733 C C . LEU A 1 93 ? -5.217 -2.532 14.723 1.00 89.25 93 LEU A C 1
ATOM 735 O O . LEU A 1 93 ? -4.696 -2.738 13.631 1.00 89.25 93 LEU A O 1
ATOM 739 N N . PHE A 1 94 ? -5.836 -1.382 15.007 1.00 89.88 94 PHE A N 1
ATOM 740 C CA . PHE A 1 94 ? -5.938 -0.287 14.035 1.00 89.88 94 PHE A CA 1
ATOM 741 C C . PHE A 1 94 ? -4.571 0.279 13.644 1.00 89.88 94 PHE A C 1
ATOM 743 O O . PHE A 1 94 ? -4.321 0.477 12.458 1.00 89.88 94 PHE A O 1
ATOM 750 N N . THR A 1 95 ? -3.668 0.489 14.605 1.00 90.81 95 THR A N 1
ATOM 751 C CA . THR A 1 95 ? -2.305 0.954 14.312 1.00 90.81 95 THR A CA 1
ATOM 752 C C . THR A 1 95 ? -1.569 -0.030 13.403 1.00 90.81 95 THR A C 1
ATOM 754 O O . THR A 1 95 ? -0.933 0.388 12.439 1.00 90.81 95 THR A O 1
ATOM 757 N N . ASN A 1 96 ? -1.709 -1.336 13.644 1.00 90.81 96 ASN A N 1
ATOM 758 C CA . ASN A 1 96 ? -1.091 -2.365 12.810 1.00 90.81 96 ASN A CA 1
ATOM 759 C C . ASN A 1 96 ? -1.651 -2.371 11.381 1.00 90.81 96 ASN A C 1
ATOM 761 O O . ASN A 1 96 ? -0.885 -2.526 10.435 1.00 90.81 96 ASN A O 1
ATOM 765 N N . ILE A 1 97 ? -2.963 -2.166 11.215 1.00 89.75 97 ILE A N 1
ATOM 766 C CA . ILE A 1 97 ? -3.593 -2.043 9.890 1.00 89.75 97 ILE A CA 1
ATOM 767 C C . ILE A 1 97 ? -3.012 -0.840 9.140 1.00 89.75 97 ILE A C 1
ATOM 769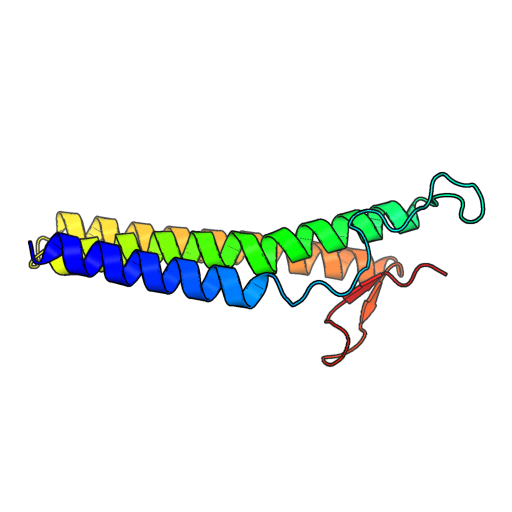 O O . ILE A 1 97 ? -2.598 -0.977 7.993 1.00 89.75 97 ILE A O 1
ATOM 773 N N . VAL A 1 98 ? -2.929 0.324 9.791 1.00 92.31 98 VAL A N 1
ATOM 774 C CA . VAL A 1 98 ? -2.390 1.548 9.177 1.00 92.31 98 VAL A CA 1
ATOM 775 C C . VAL A 1 98 ? -0.929 1.368 8.766 1.00 92.31 98 VAL A C 1
ATOM 777 O O . VAL A 1 98 ? -0.565 1.736 7.653 1.00 92.31 98 VAL A O 1
ATOM 780 N N . ILE A 1 99 ? -0.104 0.760 9.624 1.00 92.25 99 ILE A N 1
ATOM 781 C CA . ILE A 1 99 ? 1.300 0.465 9.306 1.00 92.25 99 ILE A CA 1
ATOM 782 C C . ILE A 1 99 ? 1.391 -0.507 8.122 1.00 92.25 99 ILE A C 1
ATOM 784 O O . ILE A 1 99 ? 2.184 -0.283 7.211 1.00 92.25 99 ILE A O 1
ATOM 788 N N . GLY A 1 100 ? 0.557 -1.551 8.095 1.00 87.94 100 GLY A N 1
ATOM 789 C CA . GLY A 1 100 ? 0.507 -2.508 6.990 1.00 87.94 100 GLY A CA 1
ATOM 790 C C . GLY A 1 100 ? 0.154 -1.851 5.654 1.00 87.94 100 GLY A C 1
ATOM 791 O O . GLY A 1 100 ? 0.853 -2.072 4.666 1.00 87.94 100 GLY A O 1
ATOM 792 N N . LEU A 1 101 ? -0.868 -0.986 5.629 1.00 89.69 101 LEU A N 1
ATOM 793 C CA . LEU A 1 101 ? -1.194 -0.203 4.434 1.00 89.69 101 LEU A CA 1
ATOM 794 C C . LEU A 1 101 ? -0.030 0.702 4.030 1.00 89.69 101 LEU A C 1
ATOM 796 O O . LEU A 1 101 ? 0.355 0.704 2.865 1.00 89.69 101 LEU A O 1
ATOM 800 N N . ALA A 1 102 ? 0.550 1.445 4.972 1.00 92.69 102 ALA A N 1
ATOM 801 C CA . ALA A 1 102 ? 1.642 2.366 4.674 1.00 92.69 102 ALA A CA 1
ATOM 802 C C . ALA A 1 102 ? 2.844 1.654 4.034 1.00 92.69 102 ALA A C 1
ATOM 804 O O . ALA A 1 102 ? 3.422 2.175 3.085 1.00 92.69 102 ALA A O 1
ATOM 805 N N . ILE A 1 103 ? 3.189 0.450 4.502 1.00 91.56 103 ILE A N 1
ATOM 806 C CA . ILE A 1 103 ? 4.278 -0.352 3.929 1.00 91.56 103 ILE A CA 1
ATOM 807 C C . ILE A 1 103 ? 3.931 -0.816 2.514 1.00 91.56 103 ILE A C 1
ATOM 809 O O . ILE A 1 103 ? 4.751 -0.673 1.613 1.00 91.56 103 ILE A O 1
ATOM 813 N N . VAL A 1 104 ? 2.729 -1.356 2.304 1.00 88.25 104 VAL A N 1
ATOM 814 C CA . VAL A 1 104 ? 2.326 -1.907 1.004 1.00 88.25 104 VAL A CA 1
ATOM 815 C C . VAL A 1 104 ? 2.227 -0.810 -0.059 1.00 88.25 104 VAL A C 1
ATOM 817 O O . VAL A 1 104 ? 2.837 -0.925 -1.121 1.00 88.25 104 VAL A O 1
ATOM 820 N N . TYR A 1 105 ? 1.521 0.284 0.238 1.00 87.06 105 TYR A N 1
ATOM 821 C CA . TYR A 1 105 ? 1.417 1.420 -0.680 1.00 87.06 105 TYR A CA 1
ATOM 822 C C . TYR A 1 105 ? 2.758 2.146 -0.841 1.00 87.06 105 TYR A C 1
ATOM 824 O O . TYR A 1 105 ? 3.097 2.571 -1.942 1.00 87.06 105 TYR A O 1
ATOM 832 N N . GLY A 1 106 ? 3.557 2.246 0.225 1.00 90.06 106 GLY A N 1
ATOM 833 C CA . GLY A 1 106 ? 4.899 2.820 0.162 1.00 90.06 106 GLY A CA 1
ATOM 834 C C . GLY A 1 106 ? 5.830 2.024 -0.752 1.00 90.06 106 GLY A C 1
ATOM 835 O O . GLY A 1 106 ? 6.502 2.608 -1.599 1.00 90.06 106 GLY A O 1
ATOM 836 N N . ALA A 1 107 ? 5.829 0.694 -0.641 1.00 88.25 107 ALA A N 1
ATOM 837 C CA . ALA A 1 107 ? 6.603 -0.180 -1.516 1.00 88.25 107 ALA A CA 1
ATOM 838 C C . ALA A 1 107 ? 6.176 -0.036 -2.984 1.00 88.25 107 ALA A C 1
ATOM 840 O O . ALA A 1 107 ? 7.037 0.082 -3.853 1.00 88.25 107 ALA A O 1
ATOM 841 N N . TRP A 1 108 ? 4.868 0.029 -3.256 1.00 85.31 108 TRP A N 1
ATOM 842 C CA . TRP A 1 108 ? 4.352 0.248 -4.610 1.00 85.31 108 TRP A CA 1
ATOM 843 C C . TRP A 1 108 ? 4.854 1.560 -5.222 1.00 85.31 108 TRP A C 1
ATOM 845 O O . TRP A 1 108 ? 5.342 1.562 -6.352 1.00 85.31 108 TRP A O 1
ATOM 855 N N . VAL A 1 109 ? 4.810 2.665 -4.469 1.00 86.38 109 VAL A N 1
ATOM 856 C CA . VAL A 1 109 ? 5.324 3.963 -4.937 1.00 86.38 109 VAL A CA 1
ATOM 857 C C . VAL A 1 109 ? 6.825 3.897 -5.217 1.00 86.38 109 VAL A C 1
ATOM 859 O O . VAL A 1 109 ? 7.277 4.419 -6.235 1.00 86.38 109 VAL A O 1
ATOM 862 N N . ILE A 1 110 ? 7.605 3.252 -4.345 1.00 87.31 110 ILE A N 1
ATOM 863 C CA . ILE A 1 110 ? 9.060 3.134 -4.515 1.00 87.31 110 ILE A CA 1
ATOM 864 C C . ILE A 1 110 ? 9.398 2.345 -5.782 1.00 87.31 110 ILE A C 1
ATOM 866 O O . ILE A 1 110 ? 10.236 2.791 -6.564 1.00 87.31 110 ILE A O 1
ATOM 870 N N . VAL A 1 111 ? 8.739 1.205 -6.004 1.00 84.62 111 VAL A N 1
ATOM 871 C CA . VAL A 1 111 ? 8.974 0.357 -7.182 1.00 84.62 111 VAL A CA 1
ATOM 872 C C . VAL A 1 111 ? 8.631 1.106 -8.469 1.00 84.62 111 VAL A C 1
ATOM 874 O O . VAL A 1 111 ? 9.461 1.144 -9.374 1.00 84.62 111 VAL A O 1
ATOM 877 N N . ASN A 1 112 ? 7.478 1.776 -8.527 1.00 79.94 112 ASN A N 1
ATOM 878 C CA . ASN A 1 112 ? 7.094 2.570 -9.698 1.00 79.94 112 ASN A CA 1
ATOM 879 C C . ASN A 1 112 ? 8.042 3.754 -9.931 1.00 79.94 112 ASN A C 1
ATOM 881 O O . ASN A 1 112 ? 8.515 3.990 -11.035 1.00 79.94 112 ASN A O 1
ATOM 885 N N . THR A 1 113 ? 8.437 4.463 -8.873 1.00 84.19 113 THR A N 1
ATOM 886 C CA . THR A 1 113 ? 9.405 5.564 -9.010 1.00 84.19 113 THR A CA 1
ATOM 887 C C . THR A 1 113 ? 10.749 5.062 -9.546 1.00 84.19 113 THR A C 1
ATOM 889 O O . THR A 1 113 ? 11.355 5.701 -10.403 1.00 84.19 113 THR A O 1
ATOM 892 N N . PHE A 1 114 ? 11.219 3.902 -9.079 1.00 84.44 114 PHE A N 1
ATOM 893 C CA . PHE A 1 114 ? 12.455 3.296 -9.572 1.00 84.44 114 PHE A CA 1
ATOM 894 C C . PHE A 1 114 ? 12.358 2.916 -11.053 1.00 84.44 114 PHE A C 1
ATOM 896 O O . PHE A 1 114 ? 13.253 3.232 -11.837 1.00 84.44 114 PHE A O 1
ATOM 903 N N . LEU A 1 115 ? 11.257 2.277 -11.442 1.00 79.31 115 LEU A N 1
ATOM 904 C CA . LEU A 1 115 ? 11.012 1.853 -12.814 1.00 79.31 115 LEU A CA 1
ATOM 905 C C . LEU A 1 115 ? 10.823 3.063 -13.766 1.00 79.31 115 LEU A C 1
ATOM 907 O O . LEU A 1 115 ? 11.222 3.003 -14.932 1.00 79.31 115 LEU A O 1
ATOM 911 N N . MET A 1 116 ? 10.295 4.188 -13.270 1.00 77.88 116 MET A N 1
ATOM 912 C CA . MET A 1 116 ? 10.232 5.464 -13.996 1.00 77.88 116 MET A CA 1
ATOM 913 C C . MET A 1 116 ? 11.632 6.045 -14.261 1.00 77.88 116 MET A C 1
ATOM 915 O O . MET A 1 116 ? 11.905 6.519 -15.361 1.00 77.88 116 MET A O 1
ATOM 919 N N . ILE A 1 117 ? 12.546 5.981 -13.284 1.00 81.56 117 ILE A N 1
ATOM 920 C CA . ILE A 1 117 ? 13.917 6.514 -13.415 1.00 81.56 117 ILE A CA 1
ATOM 921 C C . ILE A 1 117 ? 14.720 5.755 -14.477 1.00 81.56 117 ILE A C 1
ATOM 923 O O . ILE A 1 117 ? 15.490 6.366 -15.216 1.00 81.56 117 ILE A O 1
ATOM 927 N N . ILE A 1 118 ? 14.536 4.437 -14.577 1.00 81.06 118 ILE A N 1
ATOM 928 C CA . ILE A 1 118 ? 15.201 3.613 -15.601 1.00 81.06 118 ILE A CA 1
ATOM 929 C C . ILE A 1 118 ? 14.548 3.731 -16.991 1.00 81.06 118 ILE A C 1
ATOM 931 O O . ILE A 1 118 ? 15.027 3.110 -17.935 1.00 81.06 118 ILE A O 1
ATOM 935 N N . GLY A 1 119 ? 13.473 4.518 -17.128 1.00 72.62 119 GLY A N 1
ATOM 936 C CA . GLY A 1 119 ? 12.816 4.806 -18.406 1.00 72.62 119 GLY A CA 1
ATOM 937 C C . GLY A 1 119 ? 11.909 3.693 -18.937 1.00 72.62 119 GLY A C 1
ATOM 938 O O . GLY A 1 119 ? 11.552 3.720 -20.109 1.00 72.62 119 GLY A O 1
ATOM 939 N N . VAL A 1 120 ? 11.537 2.721 -18.098 1.00 68.12 120 VAL A N 1
ATOM 940 C CA . VAL A 1 120 ? 10.681 1.583 -18.487 1.00 68.12 120 VAL A CA 1
ATOM 941 C C . VAL A 1 120 ? 9.189 1.921 -18.360 1.00 68.12 120 VAL A C 1
ATOM 943 O O . VAL A 1 120 ? 8.350 1.313 -19.020 1.00 68.12 120 VAL A O 1
ATOM 946 N N . GLN A 1 121 ? 8.840 2.911 -17.537 1.00 67.69 121 GLN A N 1
ATOM 947 C CA . GLN A 1 121 ? 7.456 3.351 -17.337 1.00 67.69 121 GLN A CA 1
ATOM 948 C C . GLN A 1 121 ? 7.328 4.854 -17.536 1.00 67.69 121 GLN A C 1
ATOM 950 O O . GLN A 1 121 ? 8.177 5.635 -17.099 1.00 67.69 121 GLN A O 1
ATOM 955 N N . GLY A 1 122 ? 6.228 5.249 -18.172 1.00 65.62 122 GLY A N 1
ATOM 956 C CA . GLY A 1 122 ? 5.833 6.640 -18.332 1.00 65.62 122 GLY A CA 1
ATOM 957 C C . GLY A 1 122 ? 4.639 6.962 -17.443 1.00 65.62 122 GLY A C 1
ATOM 958 O O . GLY A 1 122 ? 3.724 6.155 -17.289 1.00 65.62 122 GLY A O 1
ATOM 959 N N . TRP A 1 123 ? 4.631 8.164 -16.873 1.00 66.19 123 TRP A N 1
ATOM 960 C CA . TRP A 1 123 ? 3.448 8.684 -16.195 1.00 66.19 123 TRP A CA 1
ATOM 961 C C . TRP A 1 123 ? 2.378 9.043 -17.237 1.00 66.19 123 TRP A C 1
ATOM 963 O O . TRP A 1 123 ? 2.578 9.953 -18.043 1.00 66.19 123 TRP A O 1
ATOM 973 N N . THR A 1 124 ? 1.246 8.335 -17.230 1.00 62.94 124 THR A N 1
ATOM 974 C CA . THR A 1 124 ? 0.158 8.472 -18.223 1.00 62.94 124 THR A CA 1
ATOM 975 C C . THR A 1 124 ? -1.026 9.330 -17.759 1.00 62.94 124 THR A C 1
ATOM 977 O O . THR A 1 124 ? -2.045 9.428 -18.442 1.00 62.94 124 THR A O 1
ATOM 980 N N . GLY A 1 125 ? -0.890 10.034 -16.632 1.00 63.41 125 GLY A N 1
ATOM 981 C CA . GLY A 1 125 ? -1.929 10.920 -16.098 1.00 63.41 125 GLY A CA 1
ATOM 982 C C . GLY A 1 125 ? -3.043 10.188 -15.336 1.00 63.41 125 GLY A C 1
ATOM 983 O O . GLY A 1 125 ? -2.932 9.021 -14.994 1.00 63.41 125 GLY A O 1
ATOM 984 N N . LEU A 1 126 ? -4.137 10.892 -15.020 1.00 59.56 126 LEU A N 1
ATOM 985 C CA . LEU A 1 126 ? -5.212 10.390 -14.137 1.00 59.56 126 LEU A CA 1
ATOM 986 C C . LEU A 1 126 ? -6.353 9.654 -14.870 1.00 59.56 126 LEU A C 1
ATOM 988 O O . LEU A 1 126 ? -7.281 9.181 -14.219 1.00 59.56 126 LEU A O 1
ATOM 992 N N . ARG A 1 127 ? -6.326 9.609 -16.210 1.00 55.19 127 ARG A N 1
ATOM 993 C CA . ARG A 1 127 ? -7.396 9.027 -17.047 1.00 55.19 127 ARG A CA 1
ATOM 994 C C . ARG A 1 127 ? -7.149 7.568 -17.426 1.00 55.19 127 ARG A C 1
ATOM 996 O O . ARG A 1 127 ? -8.091 6.792 -17.397 1.00 55.19 127 ARG A O 1
ATOM 1003 N N . GLU A 1 128 ? -5.903 7.217 -17.732 1.00 57.12 128 GLU A N 1
ATOM 1004 C CA . GLU A 1 128 ? -5.517 5.899 -18.272 1.00 57.12 128 GLU A CA 1
ATOM 1005 C C . GLU A 1 128 ? -4.794 5.015 -17.229 1.00 57.12 128 GLU A C 1
ATOM 1007 O O . GLU A 1 128 ? -4.315 3.928 -17.544 1.00 57.12 128 GLU A O 1
ATOM 1012 N N . GLY A 1 129 ? -4.691 5.486 -15.979 1.00 61.59 129 GLY A N 1
ATOM 1013 C CA . GLY A 1 129 ? -3.899 4.858 -14.917 1.00 61.59 129 GLY A CA 1
ATOM 1014 C C . GLY A 1 129 ? -2.601 5.616 -14.626 1.00 61.59 129 GLY A C 1
ATOM 1015 O O . GLY A 1 129 ? -2.045 6.290 -15.493 1.00 61.59 129 GLY A O 1
ATOM 1016 N N . TRP A 1 130 ? -2.148 5.540 -13.371 1.00 61.06 130 TRP A N 1
ATOM 1017 C CA . TRP A 1 130 ? -1.036 6.341 -12.840 1.00 61.06 130 TRP A CA 1
ATOM 1018 C C . TRP A 1 130 ? 0.305 5.982 -13.494 1.00 61.06 130 TRP A C 1
ATOM 1020 O O . TRP A 1 130 ? 1.154 6.860 -13.655 1.00 61.06 130 TRP A O 1
ATOM 1030 N N . TRP A 1 131 ? 0.464 4.722 -13.898 1.00 65.75 131 TRP A N 1
ATOM 1031 C CA . TRP A 1 131 ? 1.677 4.165 -14.481 1.00 65.75 131 TRP A CA 1
ATOM 1032 C C . TRP A 1 131 ? 1.280 3.191 -15.586 1.00 65.75 131 TRP A C 1
ATOM 1034 O O . TRP A 1 131 ? 0.419 2.344 -15.380 1.00 65.75 131 TRP A O 1
ATOM 1044 N N . GLN A 1 132 ? 1.877 3.343 -16.764 1.00 63.44 132 GLN A N 1
ATOM 1045 C CA . GLN A 1 132 ? 1.765 2.377 -17.852 1.00 63.44 132 GLN A CA 1
ATOM 1046 C C . GLN A 1 132 ? 3.188 2.007 -18.259 1.00 63.44 132 GLN A C 1
ATOM 1048 O O . GLN A 1 132 ? 4.014 2.876 -18.576 1.00 63.44 132 GLN A O 1
ATOM 1053 N N . ILE A 1 133 ? 3.489 0.713 -18.214 1.00 64.56 133 ILE A N 1
ATOM 1054 C CA . ILE A 1 133 ? 4.761 0.181 -18.695 1.00 64.56 133 ILE A CA 1
ATOM 1055 C C . ILE A 1 133 ? 4.699 0.204 -20.223 1.00 64.56 133 ILE A C 1
ATOM 1057 O O . ILE A 1 133 ? 4.048 -0.628 -20.852 1.00 64.56 133 ILE A O 1
ATOM 1061 N N . ASN A 1 134 ? 5.329 1.216 -20.818 1.00 56.22 134 ASN A N 1
ATOM 1062 C CA . ASN A 1 134 ? 5.304 1.436 -22.256 1.00 56.22 134 ASN A CA 1
ATOM 1063 C C . ASN A 1 134 ? 6.461 0.660 -22.891 1.00 56.22 134 ASN A C 1
ATOM 1065 O O . ASN A 1 134 ? 7.570 1.171 -23.039 1.00 56.22 134 ASN A O 1
ATOM 1069 N N . CYS A 1 135 ? 6.206 -0.607 -23.198 1.00 60.38 135 CYS A N 1
ATOM 1070 C CA . CYS A 1 135 ? 7.130 -1.453 -23.938 1.00 60.38 135 CYS A CA 1
ATOM 1071 C C . CYS A 1 135 ? 7.054 -1.095 -25.430 1.00 60.38 135 CYS A C 1
ATOM 1073 O O . CYS A 1 135 ? 6.087 -1.463 -26.097 1.00 60.38 135 CYS A O 1
ATOM 1075 N N . GLN A 1 136 ? 8.045 -0.347 -25.928 1.00 45.56 136 GLN A N 1
ATOM 1076 C CA . GLN A 1 136 ? 8.298 -0.185 -27.368 1.00 45.56 136 GLN A CA 1
ATOM 1077 C C . GLN A 1 136 ? 9.089 -1.364 -27.930 1.00 45.56 136 GLN A C 1
ATOM 1079 O O . GLN A 1 136 ? 10.021 -1.832 -27.235 1.00 45.56 136 GLN A O 1
#

Secondary structure (DSSP, 8-state):
-HHHHHHHHHHHHHHHHHHHHTT---S--SS---TTSSS---HHHHHHHHHHHHHHIIIIIHHHHHHHHHHHHHHHHHHTTT-HHHHHHHHHHHHHHHHHHHHHHHHHHHHHHHHHHTTSEE--TTTS-S-EE---

Radius of gyration: 20.46 Å; chains: 1; bounding box: 46×30×63 Å

pLDDT: mean 71.99, std 13.76, range [41.19, 92.69]

Sequence (136 aa):
MRKLLLIIFLSLLFFNSFSGLVLAQEDRGLVPCDLTGEYRCTFCDLFVLFDNIVDFLLLRIIPVLTALMIAVGGFMYVISRGKPETLSRVKSLFTNIVIGLAIVYGAWVIVNTFLMIIGVQGWTGLREGWWQINCQ

Organism: NCBI:txid1801661

Foldseek 3Di:
DVVVVVVVVVVVVLVVVVVVVVPPDDDPPLQVDDPPPPDDDDVLSVVVSVVVVLCCCVVPVLVSVLVVLVVVLVVLVVVCPPPVVSVVVSVVSVVVSVVVVCVSVVVVVVVQVVCVVVVQWDQPDDPPDRIDRDDD